Protein AF-A0A9P9PVC2-F1 (afdb_monomer)

Secondary structure (DSSP, 8-state):
------------HHHHHHHHHHHHHHHHHHHHSPP-SS-TTS-HHHHHHHHHGGGTPPPSS--------------PPP-----HHHHHHHHHHHHHHHTTHHHHHSPPPHHHHS-TT-TTHHHHHHHHHHHHHHHHHHHHHHHHHHHHHTT-

Sequence (152 aa):
MAAAVSSYSTSLKPFKAHCDKIAKHYTRLLTLWPKDAFRPNLPFTRAIEQRGQPYGLKPLEPTQDVPKAQPHAATPAPASPPNPQAEQAQVNALYSLLESRYTKKFPLSDGLLRPTAAPEHYDLLMAEIARAPQRTWWQATLESWKTKIRWS

Structure (mmCIF, N/CA/C/O backbone):
data_AF-A0A9P9PVC2-F1
#
_entry.id   AF-A0A9P9PVC2-F1
#
loop_
_atom_site.group_PDB
_atom_site.id
_atom_site.type_symbol
_atom_site.label_atom_id
_atom_site.label_alt_id
_atom_site.label_comp_id
_atom_site.label_asym_id
_atom_site.label_entity_id
_atom_site.label_seq_id
_atom_site.pdbx_PDB_ins_code
_atom_site.Cartn_x
_atom_site.Cartn_y
_atom_site.Cartn_z
_atom_site.occupancy
_atom_site.B_iso_or_equiv
_atom_site.auth_seq_id
_atom_site.auth_comp_id
_atom_site.auth_asym_id
_atom_site.auth_atom_id
_atom_site.pdbx_PDB_model_num
ATOM 1 N N . MET A 1 1 ? -15.814 22.429 60.821 1.00 41.00 1 MET A N 1
ATOM 2 C CA . MET A 1 1 ? -16.024 22.961 59.459 1.00 41.00 1 MET A CA 1
ATOM 3 C C . MET A 1 1 ? -15.243 22.089 58.489 1.00 41.00 1 MET A C 1
ATOM 5 O O . MET A 1 1 ? -14.033 22.225 58.420 1.00 41.00 1 MET A O 1
ATOM 9 N N . ALA A 1 2 ? -15.898 21.144 57.817 1.00 45.84 2 ALA A N 1
ATOM 10 C CA . ALA A 1 2 ? -15.278 20.325 56.777 1.00 45.84 2 ALA A CA 1
ATOM 11 C C . ALA A 1 2 ? -16.245 20.303 55.594 1.00 45.84 2 ALA A C 1
ATOM 13 O O . ALA A 1 2 ? -17.243 19.586 55.616 1.00 45.84 2 ALA A O 1
ATOM 14 N N . ALA A 1 3 ? -16.002 21.180 54.622 1.00 45.41 3 ALA A N 1
ATOM 15 C CA . ALA A 1 3 ? -16.767 21.230 53.389 1.00 45.41 3 ALA A CA 1
ATOM 16 C C . ALA A 1 3 ? -16.005 20.474 52.297 1.00 45.41 3 ALA A C 1
ATOM 18 O O . ALA A 1 3 ? -14.831 20.726 52.034 1.00 45.41 3 ALA A O 1
ATOM 19 N N . ALA A 1 4 ? -16.727 19.518 51.725 1.00 60.78 4 ALA A N 1
ATOM 20 C CA . ALA A 1 4 ? -16.432 18.712 50.557 1.00 60.78 4 ALA A CA 1
ATOM 21 C C . ALA A 1 4 ? -15.863 19.494 49.366 1.00 60.78 4 ALA A C 1
ATOM 23 O O . ALA A 1 4 ? -16.350 20.581 49.089 1.00 60.78 4 ALA A O 1
ATOM 24 N N . VAL A 1 5 ? -15.003 18.839 48.571 1.00 54.72 5 VAL A N 1
ATOM 25 C CA . VAL A 1 5 ? -15.140 18.807 47.100 1.00 54.72 5 VAL A CA 1
ATOM 26 C C . VAL A 1 5 ? -14.625 17.454 46.581 1.00 54.72 5 VAL A C 1
ATOM 28 O O . VAL A 1 5 ? -13.457 17.285 46.247 1.00 54.72 5 VAL A O 1
ATOM 31 N N . SER A 1 6 ? -15.515 16.461 46.536 1.00 56.25 6 SER A N 1
ATOM 32 C CA . SER A 1 6 ? -15.347 15.237 45.745 1.00 56.25 6 SER A CA 1
ATOM 33 C C . SER A 1 6 ? -16.068 15.457 44.422 1.00 56.25 6 SER A C 1
ATOM 35 O O . SER A 1 6 ? -17.296 15.468 44.412 1.00 56.25 6 SER A O 1
ATOM 37 N N . SER A 1 7 ? -15.347 15.717 43.328 1.00 57.00 7 SER A N 1
ATOM 38 C CA . SER A 1 7 ? -15.932 15.796 41.978 1.00 57.00 7 SER A CA 1
ATOM 39 C C . SER A 1 7 ? -14.856 15.811 40.891 1.00 57.00 7 SER A C 1
ATOM 41 O O . SER A 1 7 ? -14.534 16.876 40.394 1.00 57.00 7 SER A O 1
ATOM 43 N N . TYR A 1 8 ? -14.346 14.641 40.487 1.00 43.81 8 TYR A N 1
ATOM 44 C CA . TYR A 1 8 ? -13.822 14.397 39.128 1.00 43.81 8 TYR A CA 1
ATOM 45 C C . TYR A 1 8 ? -13.952 12.901 38.793 1.00 43.81 8 TYR A C 1
ATOM 47 O O . TYR A 1 8 ? -12.978 12.157 38.788 1.00 43.81 8 TYR A O 1
ATOM 55 N N . SER A 1 9 ? -15.174 12.425 38.548 1.00 51.81 9 SER A N 1
ATOM 56 C CA . SER A 1 9 ? -15.403 11.091 37.970 1.00 51.81 9 SER A CA 1
ATOM 57 C C . SER A 1 9 ? -16.513 11.176 36.931 1.00 51.81 9 SER A C 1
ATOM 59 O O . SER 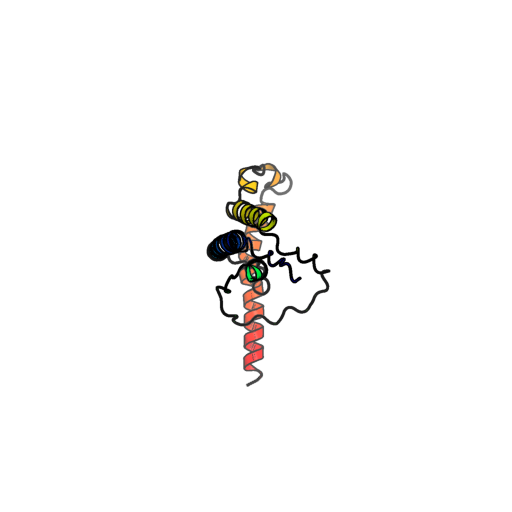A 1 9 ? -17.627 10.693 37.118 1.00 51.81 9 SER A O 1
ATOM 61 N N . THR A 1 10 ? -16.213 11.852 35.823 1.00 53.91 10 THR A N 1
ATOM 62 C CA . THR A 1 10 ? -17.124 11.935 34.683 1.00 53.91 10 THR A CA 1
ATOM 63 C C . THR A 1 10 ? -16.345 11.681 33.395 1.00 53.91 10 THR A C 1
ATOM 65 O O . THR A 1 10 ? -15.439 12.428 33.048 1.00 53.91 10 THR A O 1
ATOM 68 N N . SER A 1 11 ? -16.777 10.647 32.662 1.00 54.38 11 SER A N 1
ATOM 69 C CA . SER A 1 11 ? -16.558 10.434 31.219 1.00 54.38 11 SER A CA 1
ATOM 70 C C . SER A 1 11 ? -15.324 9.643 30.735 1.00 54.38 11 SER A C 1
ATOM 72 O O . SER A 1 11 ? -14.552 10.106 29.904 1.00 54.38 11 SER A O 1
ATOM 74 N N . LEU A 1 12 ? -15.205 8.369 31.137 1.00 58.34 12 LEU A N 1
ATOM 75 C CA . LEU A 1 12 ? -14.336 7.374 30.460 1.00 58.34 12 LEU A CA 1
ATOM 76 C C . LEU A 1 12 ? -15.087 6.460 29.461 1.00 58.34 12 LEU A C 1
ATOM 78 O O . LEU A 1 12 ? -14.471 5.748 28.668 1.00 58.34 12 LEU A O 1
ATOM 82 N N . LYS A 1 13 ? -16.428 6.481 29.461 1.00 59.75 13 LYS A N 1
ATOM 83 C CA . LYS A 1 13 ? -17.272 5.618 28.610 1.00 59.75 13 LYS A CA 1
ATOM 84 C C . LYS A 1 13 ? -17.166 5.890 27.096 1.00 59.75 13 LYS A C 1
ATOM 86 O O . LYS A 1 13 ? -17.058 4.909 26.357 1.00 59.75 13 LYS A O 1
ATOM 91 N N . PRO A 1 14 ? -17.182 7.147 26.594 1.00 64.62 14 PRO A N 1
ATOM 92 C CA . PRO A 1 14 ? -17.151 7.373 25.148 1.00 64.62 14 PRO A CA 1
ATOM 93 C C . PRO A 1 14 ? -15.810 6.954 24.533 1.00 64.62 14 PRO A C 1
ATOM 95 O O . PRO A 1 14 ? -15.792 6.354 23.462 1.00 64.62 14 PRO A O 1
ATOM 98 N N . PHE A 1 15 ? -14.695 7.174 25.235 1.00 68.19 15 PHE A N 1
ATOM 99 C CA . PHE A 1 15 ? -13.358 6.813 24.757 1.00 68.19 15 PHE A CA 1
ATOM 100 C C . PHE A 1 15 ? -13.214 5.305 24.511 1.00 68.19 15 PHE A C 1
ATOM 102 O O . PHE A 1 15 ? -12.820 4.892 23.422 1.00 68.19 15 PHE A O 1
ATOM 109 N N . LYS A 1 16 ? -13.627 4.472 25.477 1.00 74.69 16 LYS A N 1
ATOM 110 C CA . LYS A 1 16 ? -13.561 3.010 25.341 1.00 74.69 16 LYS A CA 1
ATOM 111 C C . LYS A 1 16 ? -14.364 2.502 24.137 1.00 74.69 16 LYS A C 1
ATOM 113 O O . LYS A 1 16 ? -13.886 1.644 23.401 1.00 74.69 16 LYS A O 1
ATOM 118 N N . ALA A 1 17 ? -15.551 3.063 23.899 1.00 79.38 17 ALA A N 1
ATOM 119 C CA . ALA A 1 17 ? -16.377 2.691 22.752 1.00 79.38 17 ALA A CA 1
ATOM 120 C C . ALA A 1 17 ? -15.715 3.035 21.403 1.00 79.38 17 ALA A C 1
ATOM 122 O O . ALA A 1 17 ? -15.895 2.301 20.430 1.00 79.38 17 ALA A O 1
ATOM 123 N N . HIS A 1 18 ? -14.943 4.125 21.330 1.00 81.69 18 HIS A N 1
ATOM 124 C CA . HIS A 1 18 ? -14.150 4.456 20.144 1.00 81.69 18 HIS A CA 1
ATOM 125 C C . HIS A 1 18 ? -12.985 3.481 19.945 1.00 81.69 18 HIS A C 1
ATOM 127 O O . HIS A 1 18 ? -12.811 2.992 18.830 1.00 81.69 18 HIS A O 1
ATOM 133 N N . CYS A 1 19 ? -12.254 3.124 21.005 1.00 84.50 19 CYS A N 1
ATOM 134 C CA . CYS A 1 19 ? -11.182 2.126 20.929 1.00 84.50 19 CYS A CA 1
ATOM 135 C C . CYS A 1 19 ? -11.700 0.762 20.444 1.00 84.50 19 CYS A C 1
ATOM 137 O O . CYS A 1 19 ? -11.129 0.190 19.519 1.00 84.50 19 CYS A O 1
ATOM 139 N N . ASP A 1 20 ? -12.837 0.296 20.977 1.00 86.44 20 ASP A N 1
ATOM 140 C CA . ASP A 1 20 ? -13.455 -0.977 20.577 1.00 86.44 20 ASP A CA 1
ATOM 141 C C . ASP A 1 20 ? -13.868 -0.975 19.084 1.00 86.44 20 ASP A C 1
ATOM 143 O O . ASP A 1 20 ? -13.764 -1.994 18.398 1.00 86.44 20 ASP A O 1
ATOM 147 N N . LYS A 1 21 ? -14.325 0.168 18.545 1.00 89.75 21 LYS A N 1
ATOM 148 C CA . LYS A 1 21 ? -14.628 0.326 17.107 1.00 89.75 21 LYS A CA 1
ATOM 149 C C . LYS A 1 21 ? -13.357 0.326 16.254 1.00 89.75 21 LYS A C 1
ATOM 151 O O . LYS A 1 21 ? -13.309 -0.372 15.243 1.00 89.75 21 LYS A O 1
ATOM 156 N N . ILE A 1 22 ? -12.336 1.075 16.670 1.00 89.94 22 ILE A N 1
ATOM 157 C CA . ILE A 1 22 ? -11.039 1.166 15.984 1.00 89.94 22 ILE A CA 1
ATOM 158 C C . ILE A 1 22 ? -10.381 -0.218 15.904 1.00 89.94 22 ILE A C 1
ATOM 160 O O . ILE A 1 22 ? -9.951 -0.631 14.828 1.00 89.94 22 ILE A O 1
ATOM 164 N N . ALA A 1 23 ? -10.397 -0.980 17.000 1.00 89.69 23 ALA A N 1
ATOM 165 C CA . ALA A 1 23 ? -9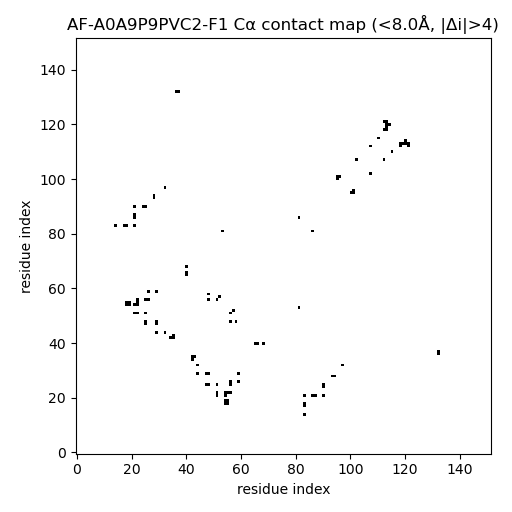.918 -2.356 17.035 1.00 89.69 23 ALA A CA 1
ATOM 166 C C . ALA A 1 23 ? -10.621 -3.226 15.977 1.00 89.69 23 ALA A C 1
ATOM 168 O O . ALA A 1 23 ? -9.970 -3.829 15.130 1.00 89.69 23 ALA A O 1
ATOM 169 N N . LYS A 1 24 ? -11.958 -3.220 15.918 1.00 91.56 24 LYS A N 1
ATOM 170 C CA . LYS A 1 24 ? -12.698 -3.992 14.898 1.00 91.56 24 LYS A CA 1
ATOM 171 C C . LYS A 1 24 ? -12.308 -3.613 13.468 1.00 91.56 24 LYS A C 1
ATOM 173 O O . LYS A 1 24 ? -12.174 -4.491 12.614 1.00 91.56 24 LYS A O 1
ATOM 178 N N . HIS A 1 25 ? -12.115 -2.322 13.199 1.00 92.94 25 HIS A N 1
ATOM 179 C CA . HIS A 1 25 ? -11.687 -1.862 11.880 1.00 92.94 25 HIS A CA 1
ATOM 180 C C . HIS A 1 25 ? -10.301 -2.370 11.510 1.00 92.94 25 HIS A C 1
ATOM 182 O O . HIS A 1 25 ? -10.121 -2.811 10.377 1.00 92.94 25 HIS A O 1
ATOM 188 N N . TYR A 1 26 ? -9.350 -2.337 12.439 1.00 91.56 26 TYR A N 1
ATOM 189 C CA . TYR A 1 26 ? -8.014 -2.857 12.195 1.00 91.56 26 TYR A CA 1
ATOM 190 C C . TYR A 1 26 ? -7.993 -4.378 12.035 1.00 91.56 26 TYR A C 1
ATOM 192 O O . TYR A 1 26 ? -7.306 -4.870 11.148 1.00 91.56 26 TYR A O 1
ATOM 200 N N . THR A 1 27 ? -8.792 -5.126 12.802 1.00 91.12 27 THR A N 1
ATOM 201 C CA . THR A 1 27 ? -8.954 -6.572 12.586 1.00 91.12 27 THR A CA 1
ATOM 202 C C . THR A 1 27 ? -9.427 -6.859 11.164 1.00 91.12 27 THR A C 1
ATOM 204 O O . THR A 1 27 ? -8.841 -7.689 10.479 1.00 91.12 27 THR A O 1
ATOM 207 N N . ARG A 1 28 ? -10.440 -6.129 10.682 1.00 91.88 28 ARG A N 1
ATOM 208 C CA . ARG A 1 28 ? -10.924 -6.266 9.302 1.00 91.88 28 ARG A CA 1
ATOM 209 C C . ARG A 1 28 ? -9.882 -5.839 8.265 1.00 91.88 28 ARG A C 1
ATOM 211 O O . ARG A 1 28 ? -9.795 -6.448 7.206 1.00 91.88 28 ARG A O 1
ATOM 218 N N . LEU A 1 29 ? -9.105 -4.793 8.541 1.00 90.62 29 LEU A N 1
ATOM 219 C CA . LEU A 1 29 ? -8.021 -4.380 7.650 1.00 90.62 29 LEU A CA 1
ATOM 220 C C . LEU A 1 29 ? -6.970 -5.481 7.530 1.00 90.62 29 LEU A C 1
ATOM 222 O O . LEU A 1 29 ? -6.587 -5.803 6.416 1.00 90.62 29 LEU A O 1
ATOM 226 N N . LEU A 1 30 ? -6.562 -6.095 8.642 1.00 89.12 30 LEU A N 1
ATOM 227 C CA . LEU A 1 30 ? -5.575 -7.175 8.641 1.00 89.12 30 LEU A CA 1
ATOM 228 C C . LEU A 1 30 ? -6.052 -8.414 7.876 1.00 89.12 30 LEU A C 1
ATOM 230 O O . LEU A 1 30 ? -5.238 -9.050 7.216 1.00 89.12 30 LEU A O 1
ATOM 234 N N . THR A 1 31 ? -7.347 -8.745 7.922 1.00 88.12 31 THR A N 1
ATOM 235 C CA . THR A 1 31 ? -7.877 -9.891 7.165 1.00 88.12 31 THR A CA 1
ATOM 236 C C . THR A 1 31 ? -7.978 -9.625 5.667 1.00 88.12 31 THR A C 1
ATOM 238 O O . THR A 1 31 ? -7.835 -10.552 4.875 1.00 88.12 31 THR A O 1
ATOM 241 N N . LEU A 1 32 ? -8.241 -8.378 5.270 1.00 89.75 32 LEU A N 1
ATOM 242 C CA . LEU A 1 32 ? -8.378 -8.001 3.863 1.00 89.75 32 LEU A CA 1
ATOM 243 C C . LEU A 1 32 ? -7.049 -7.599 3.213 1.00 89.75 32 LEU A C 1
ATOM 245 O O . LEU A 1 32 ? -6.976 -7.535 1.986 1.00 89.75 32 LEU A O 1
ATOM 249 N N . TRP A 1 33 ? -6.018 -7.288 4.002 1.00 87.19 33 TRP A N 1
ATOM 250 C CA . TRP A 1 33 ? -4.759 -6.790 3.463 1.00 87.19 33 TRP A CA 1
ATOM 251 C C . TRP A 1 33 ? -4.029 -7.877 2.661 1.00 87.19 33 TRP A C 1
ATOM 253 O O . TRP A 1 33 ? -3.876 -9.001 3.147 1.00 87.19 33 TRP A O 1
ATOM 263 N N . PRO A 1 34 ? -3.529 -7.569 1.452 1.00 85.12 34 PRO A N 1
ATOM 264 C CA . PRO A 1 34 ? -2.774 -8.534 0.665 1.00 85.12 34 PRO A CA 1
ATOM 265 C C . PRO A 1 34 ? -1.448 -8.899 1.345 1.00 85.12 34 PRO A C 1
ATOM 267 O O . PRO A 1 34 ? -0.816 -8.081 2.017 1.00 85.12 34 PRO A O 1
ATOM 270 N N . LYS A 1 35 ? -0.993 -10.135 1.127 1.00 79.69 35 LYS A N 1
ATOM 271 C CA . LYS A 1 35 ? 0.319 -10.602 1.592 1.00 79.69 35 LYS A CA 1
ATOM 272 C C . LYS A 1 35 ? 1.421 -9.984 0.719 1.00 79.69 35 LYS A C 1
ATOM 274 O O . LYS A 1 35 ? 1.414 -10.171 -0.495 1.00 79.69 35 LYS A O 1
ATOM 279 N N . ASP A 1 36 ? 2.357 -9.255 1.330 1.00 78.88 36 ASP A N 1
ATOM 280 C CA . ASP A 1 36 ? 3.506 -8.652 0.632 1.00 78.88 36 ASP A CA 1
ATOM 281 C C . ASP A 1 36 ? 4.617 -9.700 0.436 1.00 78.88 36 ASP A C 1
ATOM 283 O O . ASP A 1 36 ? 5.332 -10.046 1.377 1.00 78.88 36 ASP A O 1
ATOM 287 N N . ALA A 1 37 ? 4.759 -10.209 -0.790 1.00 74.56 37 ALA A N 1
ATOM 288 C CA . ALA A 1 37 ? 5.773 -11.207 -1.134 1.00 74.56 37 ALA A CA 1
ATOM 289 C C . ALA A 1 37 ? 7.204 -10.639 -1.189 1.00 74.56 37 ALA A C 1
ATOM 291 O O . ALA A 1 37 ? 8.162 -11.393 -1.033 1.00 74.56 37 ALA A O 1
ATOM 292 N N . PHE A 1 38 ? 7.375 -9.326 -1.390 1.00 74.44 38 PHE A N 1
ATOM 293 C CA . PHE A 1 38 ? 8.703 -8.707 -1.498 1.00 74.44 38 PHE A CA 1
ATOM 294 C C . PHE A 1 38 ? 9.365 -8.492 -0.139 1.00 74.44 38 PHE A C 1
ATOM 296 O O . PHE A 1 38 ? 10.584 -8.343 -0.054 1.00 74.44 38 PHE A O 1
ATOM 303 N N . ARG A 1 39 ? 8.570 -8.459 0.934 1.00 70.88 39 ARG A N 1
ATOM 304 C CA . ARG A 1 39 ? 9.041 -8.184 2.295 1.00 70.88 39 ARG A CA 1
ATOM 305 C C . ARG A 1 39 ? 8.465 -9.187 3.293 1.00 70.88 39 ARG A C 1
ATOM 307 O O . ARG A 1 39 ? 7.695 -8.796 4.170 1.00 70.88 39 ARG A O 1
ATOM 314 N N . PRO A 1 40 ? 8.887 -10.464 3.234 1.00 71.38 40 PRO A N 1
ATOM 315 C CA . PRO A 1 40 ? 8.390 -11.487 4.154 1.00 71.38 40 PRO A CA 1
ATOM 316 C C . PRO A 1 40 ? 8.720 -11.173 5.623 1.00 71.38 40 PRO A C 1
ATOM 318 O O . PRO A 1 40 ? 7.925 -11.459 6.512 1.00 71.38 40 PRO A O 1
ATOM 321 N N . ASN A 1 41 ? 9.858 -10.518 5.880 1.00 70.25 41 ASN A N 1
ATOM 322 C CA . ASN A 1 41 ? 10.318 -10.174 7.231 1.00 70.25 41 ASN A CA 1
ATOM 323 C C . ASN A 1 41 ? 9.746 -8.848 7.765 1.00 70.25 41 ASN A C 1
ATOM 325 O O . ASN A 1 41 ? 9.814 -8.583 8.963 1.00 70.25 41 ASN A O 1
ATOM 329 N N . LEU A 1 42 ? 9.210 -7.993 6.889 1.00 70.69 42 LEU A N 1
ATOM 330 C CA . LEU A 1 42 ? 8.708 -6.665 7.252 1.00 70.69 42 LEU A CA 1
ATOM 331 C C . LEU A 1 42 ? 7.376 -6.357 6.544 1.00 70.69 42 LEU A C 1
ATOM 333 O O . LEU A 1 42 ? 7.280 -5.357 5.824 1.00 70.69 42 LEU A O 1
ATOM 337 N N . PRO A 1 43 ? 6.345 -7.208 6.697 1.00 81.44 43 PRO A N 1
ATOM 338 C CA . PRO A 1 43 ? 5.085 -6.971 6.023 1.00 81.44 43 PRO A CA 1
ATOM 339 C C . PRO A 1 43 ? 4.362 -5.797 6.687 1.00 81.44 43 PRO A C 1
ATOM 341 O O . PRO A 1 43 ? 4.389 -5.626 7.908 1.00 81.44 43 PRO A O 1
ATOM 344 N N . PHE A 1 44 ? 3.671 -4.992 5.879 1.00 84.62 44 PHE A N 1
ATOM 345 C CA . PHE A 1 44 ? 2.939 -3.817 6.365 1.00 84.62 44 PHE A CA 1
ATOM 346 C C . PHE A 1 44 ? 1.883 -4.167 7.429 1.00 84.62 44 PHE A C 1
ATOM 348 O O . PHE A 1 44 ? 1.608 -3.364 8.318 1.00 84.62 44 PHE A O 1
ATOM 355 N N . THR A 1 45 ? 1.361 -5.397 7.408 1.00 86.62 45 THR A N 1
ATOM 356 C CA . THR A 1 45 ? 0.465 -5.930 8.444 1.00 86.62 45 THR A CA 1
ATOM 357 C C . THR A 1 45 ? 1.054 -5.809 9.849 1.00 86.62 45 THR A C 1
ATOM 359 O O . THR A 1 45 ? 0.325 -5.451 10.767 1.00 86.62 45 THR A O 1
ATOM 362 N N . ARG A 1 46 ? 2.375 -5.972 10.026 1.00 85.81 46 ARG A N 1
ATOM 363 C CA . ARG A 1 46 ? 3.043 -5.785 11.328 1.00 85.81 46 ARG A CA 1
ATOM 364 C C . ARG A 1 46 ? 2.948 -4.351 11.830 1.00 85.81 46 ARG A C 1
ATOM 366 O O . ARG A 1 46 ? 2.729 -4.137 13.017 1.00 85.81 46 ARG A O 1
ATOM 373 N N . ALA A 1 47 ? 3.078 -3.368 10.941 1.00 86.19 47 ALA A N 1
ATOM 374 C CA . ALA A 1 47 ? 2.932 -1.962 11.311 1.00 86.19 47 ALA A CA 1
ATOM 375 C C . ALA A 1 47 ? 1.484 -1.642 11.723 1.00 86.19 47 ALA A C 1
ATOM 377 O O . ALA A 1 47 ? 1.263 -0.921 12.697 1.00 86.19 47 ALA A O 1
ATOM 378 N N . ILE A 1 48 ? 0.500 -2.220 11.023 1.00 88.31 48 ILE A N 1
ATOM 379 C CA . ILE A 1 48 ? -0.924 -2.097 11.372 1.00 88.31 48 ILE A CA 1
ATOM 380 C C . ILE A 1 48 ? -1.201 -2.739 12.741 1.00 88.31 48 ILE A C 1
ATOM 382 O O . ILE A 1 48 ? -1.846 -2.124 13.590 1.00 88.31 48 ILE A O 1
ATOM 386 N N . GLU A 1 49 ? -0.683 -3.947 12.982 1.00 87.94 49 GL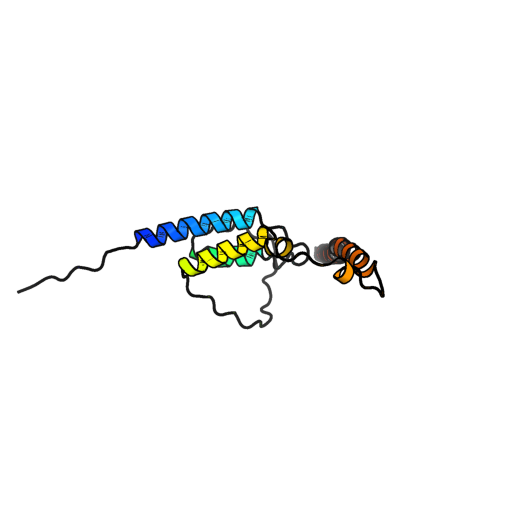U A N 1
ATOM 387 C CA . GLU A 1 49 ? -0.807 -4.644 14.267 1.00 87.94 49 GLU A CA 1
ATOM 388 C C . GLU A 1 49 ? -0.223 -3.820 15.413 1.00 87.94 49 GLU A C 1
ATOM 390 O O . GLU A 1 49 ? -0.902 -3.610 16.418 1.00 87.94 49 GLU A O 1
ATOM 395 N N . GLN A 1 50 ? 1.010 -3.328 15.249 1.00 86.88 50 GLN A N 1
ATOM 396 C CA . GLN A 1 50 ? 1.698 -2.500 16.240 1.00 86.88 50 GLN A CA 1
ATOM 397 C C . GLN A 1 50 ? 0.913 -1.228 16.558 1.00 86.88 50 GLN A C 1
ATOM 399 O O . GLN A 1 50 ? 0.742 -0.890 17.728 1.00 86.88 50 GLN A O 1
ATOM 404 N N . ARG A 1 51 ? 0.385 -0.547 15.534 1.00 86.00 51 ARG A N 1
ATOM 405 C CA . ARG A 1 51 ? -0.411 0.675 15.716 1.00 86.00 51 ARG A CA 1
ATOM 406 C C . ARG A 1 51 ? -1.743 0.411 16.417 1.00 86.00 51 ARG A C 1
ATOM 408 O O . ARG A 1 51 ? -2.230 1.269 17.145 1.00 86.00 51 ARG A O 1
ATOM 415 N N . GLY A 1 52 ? -2.331 -0.765 16.232 1.00 87.19 52 GLY A N 1
ATOM 416 C CA . GLY A 1 52 ? -3.608 -1.104 16.845 1.00 87.19 52 GLY A CA 1
ATOM 417 C C . GLY A 1 52 ? -3.534 -1.726 18.247 1.00 87.19 52 GLY A C 1
ATOM 418 O O . GLY A 1 52 ? -4.558 -1.777 18.931 1.00 87.19 52 GLY A O 1
ATOM 419 N N . GLN A 1 53 ? -2.348 -2.146 18.711 1.00 86.81 53 GLN A N 1
ATOM 420 C CA . GLN A 1 53 ? -2.107 -2.593 20.096 1.00 86.81 53 GLN A CA 1
ATOM 421 C C . GLN A 1 53 ? -2.677 -1.646 21.172 1.00 86.81 53 GLN A C 1
ATOM 423 O O . GLN A 1 53 ? -3.420 -2.127 22.031 1.00 86.81 53 GLN A O 1
ATOM 428 N N . PRO A 1 54 ? -2.424 -0.317 21.145 1.00 86.12 54 PRO A N 1
ATOM 429 C CA . PRO A 1 54 ? -2.965 0.605 22.153 1.00 86.12 54 PRO A CA 1
ATOM 430 C C . PRO A 1 54 ? -4.501 0.658 22.198 1.00 86.12 54 PRO A C 1
ATOM 432 O O . PRO A 1 54 ? -5.066 1.106 23.193 1.00 86.12 54 PRO A O 1
ATOM 435 N N . TYR A 1 55 ? -5.186 0.181 21.154 1.00 84.56 55 TYR A N 1
ATOM 436 C CA . TYR A 1 55 ? -6.648 0.141 21.067 1.00 84.56 55 TYR A CA 1
ATOM 437 C C . TYR A 1 55 ? -7.241 -1.226 21.441 1.00 84.56 55 TYR A C 1
ATOM 439 O O . TYR A 1 55 ? -8.453 -1.404 21.348 1.00 84.56 55 TYR A O 1
ATOM 447 N N . GLY A 1 56 ? -6.417 -2.180 21.893 1.00 83.25 56 GLY A N 1
ATOM 448 C CA . GLY A 1 56 ? -6.861 -3.500 22.352 1.00 83.25 56 GLY A CA 1
ATOM 449 C C . GLY A 1 56 ? -6.884 -4.581 21.271 1.00 83.25 56 GLY A C 1
ATOM 450 O O . GLY A 1 56 ? -7.521 -5.620 21.462 1.00 83.25 56 GLY A O 1
ATOM 451 N N . LEU A 1 57 ? -6.203 -4.371 20.139 1.00 82.88 57 LEU A N 1
ATOM 452 C CA . LEU A 1 57 ? -6.021 -5.431 19.150 1.00 82.88 57 LEU A CA 1
ATOM 453 C C . LEU A 1 57 ? -5.154 -6.562 19.688 1.00 82.88 57 LEU A C 1
ATOM 455 O O . LEU A 1 57 ? -4.018 -6.352 20.110 1.00 82.88 57 LEU A O 1
ATOM 459 N N . LYS A 1 58 ? -5.651 -7.787 19.547 1.00 80.38 58 LYS A N 1
ATOM 460 C CA . LYS A 1 58 ? -4.830 -8.988 19.682 1.00 80.38 58 LYS A CA 1
ATOM 461 C C . LYS A 1 58 ? -4.214 -9.307 18.315 1.00 80.38 58 LYS A C 1
ATOM 463 O O . LYS A 1 58 ? -4.959 -9.294 17.332 1.00 80.38 58 LYS A O 1
ATOM 468 N N . PRO A 1 59 ? -2.896 -9.557 18.228 1.00 72.00 59 PRO A N 1
ATOM 469 C CA . PRO A 1 59 ? -2.266 -10.012 16.990 1.00 72.00 59 PRO A CA 1
ATOM 470 C C . PRO A 1 59 ? -2.992 -11.246 16.443 1.00 72.00 59 PRO A C 1
ATOM 472 O O . PRO A 1 59 ? -3.331 -12.143 17.217 1.00 72.00 59 PRO A O 1
ATOM 475 N N . LEU A 1 60 ? -3.264 -11.273 15.136 1.00 62.84 60 LEU A N 1
ATOM 476 C CA . LEU A 1 60 ? -3.988 -12.381 14.501 1.00 62.84 60 LEU A CA 1
ATOM 477 C C . LEU A 1 60 ? -3.086 -13.597 14.247 1.00 62.84 60 LEU A C 1
ATOM 479 O O . LEU A 1 60 ? -3.592 -14.709 14.152 1.00 62.84 60 LEU A O 1
ATOM 483 N N . GLU A 1 61 ? -1.768 -13.401 14.196 1.00 59.78 61 GLU A N 1
ATOM 484 C CA . GLU A 1 61 ? -0.788 -14.452 13.922 1.00 59.78 61 GLU A CA 1
ATOM 485 C C . GLU A 1 61 ? 0.194 -14.590 15.104 1.00 59.78 61 GLU A C 1
ATOM 487 O O . GLU A 1 61 ? 0.900 -13.627 15.435 1.00 59.78 61 GLU A O 1
ATOM 492 N N . PRO A 1 62 ? 0.284 -15.763 15.763 1.00 52.69 62 PRO A N 1
ATOM 493 C CA . PRO A 1 62 ? 1.387 -16.049 16.667 1.00 52.69 62 PRO A CA 1
ATOM 494 C C . PRO A 1 62 ? 2.672 -16.165 15.840 1.00 52.69 62 PRO A C 1
ATOM 496 O O . PRO A 1 62 ? 2.767 -16.966 14.917 1.00 52.69 62 PRO A O 1
ATOM 499 N N . THR A 1 63 ? 3.650 -15.321 16.165 1.00 51.62 63 THR A N 1
ATOM 500 C CA . THR A 1 63 ? 4.997 -15.272 15.586 1.00 51.62 63 THR A CA 1
ATOM 501 C C . THR A 1 63 ? 5.553 -16.659 15.256 1.00 51.62 63 THR A C 1
ATOM 503 O O . THR A 1 63 ? 5.957 -17.387 16.158 1.00 51.62 63 THR A O 1
ATOM 506 N N . GLN A 1 64 ? 5.645 -16.987 13.969 1.00 42.75 64 GLN A N 1
ATOM 507 C CA . GLN A 1 64 ? 6.602 -17.975 13.485 1.00 42.75 64 GLN A CA 1
ATOM 508 C C . GLN A 1 64 ? 7.734 -17.220 12.780 1.00 42.75 64 GLN A C 1
ATOM 510 O O . GLN A 1 64 ? 7.544 -16.612 11.730 1.00 42.75 64 GLN A O 1
ATOM 515 N N . ASP A 1 65 ? 8.872 -17.180 13.475 1.00 44.75 65 ASP A N 1
ATOM 516 C CA . ASP A 1 65 ? 10.235 -17.036 12.960 1.00 44.75 65 ASP A CA 1
ATOM 517 C C . ASP A 1 65 ? 10.503 -15.922 11.938 1.00 44.75 65 ASP A C 1
ATOM 519 O O . ASP A 1 65 ? 10.723 -16.158 10.754 1.00 44.75 65 ASP A O 1
ATOM 523 N N . VAL A 1 66 ? 10.617 -14.688 12.434 1.00 49.84 66 VAL A N 1
ATOM 524 C CA . VAL A 1 66 ? 11.385 -13.640 11.750 1.00 49.84 66 VAL A CA 1
ATOM 525 C C . VAL A 1 66 ? 12.535 -13.235 12.674 1.00 49.84 66 VAL A C 1
ATOM 527 O O . VAL A 1 66 ? 12.271 -12.889 13.832 1.00 49.84 66 VAL A O 1
ATOM 530 N N . PRO A 1 67 ? 13.804 -13.257 12.221 1.00 44.91 67 PRO A N 1
ATOM 531 C CA . PRO A 1 67 ? 14.904 -12.693 12.987 1.00 44.91 67 PRO A CA 1
ATOM 532 C C . PRO A 1 67 ? 14.576 -11.239 13.306 1.00 44.91 67 PRO A C 1
ATOM 534 O O . PRO A 1 67 ? 14.220 -10.465 12.416 1.00 44.91 67 PRO A O 1
ATOM 537 N N . LYS A 1 68 ? 14.673 -10.885 14.588 1.00 45.12 68 LYS A N 1
ATOM 538 C CA . LYS A 1 68 ? 14.532 -9.525 15.110 1.00 45.12 68 LYS A CA 1
ATOM 539 C C . LYS A 1 68 ? 15.242 -8.553 14.167 1.00 45.12 68 LYS A C 1
ATOM 541 O O . LYS A 1 68 ? 16.467 -8.587 14.078 1.00 45.12 68 LYS A O 1
ATOM 546 N N . ALA A 1 69 ? 14.463 -7.747 13.440 1.00 48.22 69 ALA A N 1
ATOM 547 C CA . ALA A 1 69 ? 14.984 -6.755 12.512 1.00 48.22 69 ALA A CA 1
ATOM 548 C C . ALA A 1 69 ? 16.066 -5.942 13.234 1.00 48.22 69 ALA A C 1
ATOM 550 O O . ALA A 1 69 ? 15.795 -5.326 14.271 1.00 48.22 69 ALA A O 1
ATOM 551 N N . GLN A 1 70 ? 17.301 -6.005 12.732 1.00 41.84 70 GLN A N 1
ATOM 552 C CA . GLN A 1 70 ? 18.365 -5.131 13.204 1.00 41.84 70 GLN A CA 1
ATOM 553 C C . GLN A 1 70 ? 17.893 -3.681 13.036 1.00 41.84 70 GLN A C 1
ATOM 555 O O . GLN A 1 70 ? 17.269 -3.359 12.021 1.00 41.84 70 GLN A O 1
ATOM 560 N N . PRO A 1 71 ? 18.168 -2.800 14.010 1.00 43.69 71 PRO A N 1
ATOM 561 C CA . PRO A 1 71 ? 17.825 -1.395 13.909 1.00 43.69 71 PRO A CA 1
ATOM 562 C C . PRO A 1 71 ? 18.723 -0.754 12.847 1.00 43.69 71 PRO A C 1
ATOM 564 O O . PRO A 1 71 ? 1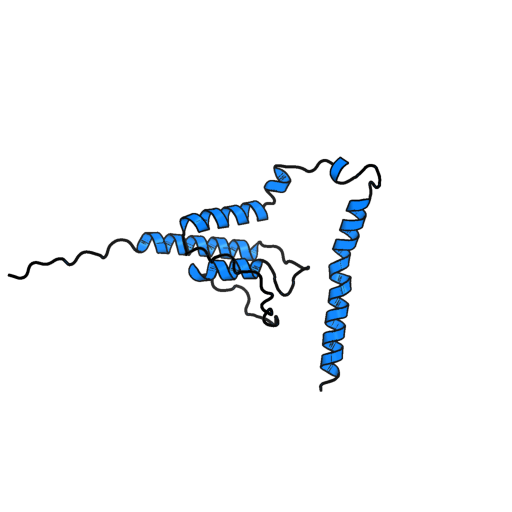9.778 -0.203 13.147 1.00 43.69 71 PRO A O 1
ATOM 567 N N . HIS A 1 72 ? 18.325 -0.834 11.579 1.00 40.16 72 HIS A N 1
ATOM 568 C CA . HIS A 1 72 ? 18.781 0.138 10.599 1.00 40.16 72 HIS A CA 1
ATOM 569 C C . HIS A 1 72 ? 18.221 1.475 11.078 1.00 40.16 72 HIS A C 1
ATOM 571 O O . HIS A 1 72 ? 17.010 1.595 11.265 1.00 40.16 72 HIS A O 1
ATOM 577 N N . ALA A 1 73 ? 19.107 2.424 11.373 1.00 42.00 73 ALA A N 1
ATOM 578 C CA . ALA A 1 73 ? 18.795 3.731 11.935 1.00 42.00 73 ALA A CA 1
ATOM 579 C C . ALA A 1 73 ? 17.937 4.572 10.970 1.00 42.00 73 ALA A C 1
ATOM 581 O O . ALA A 1 73 ? 18.407 5.522 10.356 1.00 42.00 73 ALA A O 1
ATOM 582 N N . ALA A 1 74 ? 16.664 4.218 10.821 1.00 48.09 74 ALA A N 1
ATOM 583 C CA . ALA A 1 74 ? 15.629 5.153 10.443 1.00 48.09 74 ALA A CA 1
ATOM 584 C C . ALA A 1 74 ? 15.217 5.846 11.738 1.00 48.09 74 ALA A C 1
ATOM 586 O O . ALA A 1 74 ? 14.753 5.194 12.675 1.00 48.09 74 ALA A O 1
ATOM 587 N N . THR A 1 75 ? 15.439 7.155 11.809 1.00 42.22 75 THR A N 1
ATOM 588 C CA . THR A 1 75 ? 14.903 8.018 12.861 1.00 42.22 75 THR A CA 1
ATOM 589 C C . THR A 1 75 ? 13.450 7.604 13.122 1.00 42.22 75 THR A C 1
ATOM 591 O O . THR A 1 75 ? 12.657 7.635 12.175 1.00 42.22 75 THR A O 1
ATOM 594 N N . PRO A 1 76 ? 13.084 7.153 14.338 1.00 48.72 76 PRO A N 1
ATOM 595 C CA . PRO A 1 76 ? 11.710 6.775 14.620 1.00 48.72 76 PRO A CA 1
ATOM 596 C C . PRO A 1 76 ? 10.837 7.990 14.321 1.00 48.72 76 PRO A C 1
ATOM 598 O O . PRO A 1 76 ? 11.006 9.040 14.943 1.00 48.72 76 PRO A O 1
ATOM 601 N N . ALA A 1 77 ? 9.929 7.874 13.348 1.00 54.19 77 ALA A N 1
ATOM 602 C CA . ALA A 1 77 ? 8.869 8.858 13.205 1.00 54.19 77 ALA A CA 1
ATOM 603 C C . ALA A 1 77 ? 8.187 8.972 14.580 1.00 54.19 77 ALA A C 1
ATOM 605 O O . ALA A 1 77 ? 7.923 7.928 15.189 1.00 54.19 77 ALA A O 1
ATOM 606 N N . PRO A 1 78 ? 7.957 10.187 15.110 1.00 54.47 78 PRO A N 1
ATOM 607 C CA . PRO A 1 78 ? 7.405 10.349 16.445 1.00 54.47 78 PRO A CA 1
ATOM 608 C C . PRO A 1 78 ? 6.101 9.561 16.520 1.00 54.47 78 PRO A C 1
ATOM 610 O O . PRO A 1 78 ? 5.159 9.828 15.767 1.00 54.47 78 PRO A O 1
ATOM 613 N N . ALA A 1 79 ? 6.074 8.545 17.387 1.00 58.41 79 ALA A N 1
ATOM 614 C CA . ALA A 1 79 ? 4.869 7.785 17.664 1.00 58.41 79 ALA A CA 1
ATOM 615 C C . ALA A 1 79 ? 3.818 8.797 18.121 1.00 58.41 79 ALA A C 1
ATOM 617 O O . ALA A 1 79 ? 3.954 9.411 19.180 1.00 58.41 79 ALA A O 1
ATOM 618 N N . SER A 1 80 ? 2.832 9.058 17.261 1.00 61.66 80 SER A N 1
ATOM 619 C CA . SER A 1 80 ? 1.794 10.033 17.567 1.00 61.66 80 SER A CA 1
ATOM 620 C C . SER A 1 80 ? 1.089 9.585 18.846 1.00 61.66 80 SER A C 1
ATOM 622 O O . SER A 1 80 ? 0.793 8.392 18.972 1.00 61.66 80 SER A O 1
ATOM 624 N N . PRO A 1 81 ? 0.836 10.493 19.804 1.00 66.81 81 PRO A N 1
ATOM 625 C CA . PRO A 1 81 ? 0.098 10.127 20.998 1.00 66.81 81 PRO A CA 1
ATOM 626 C C . PRO A 1 81 ? -1.264 9.551 20.583 1.00 66.81 81 PRO A C 1
ATOM 628 O O . PRO A 1 81 ? -1.841 10.015 19.592 1.00 66.81 81 PRO A O 1
ATOM 631 N N . PRO A 1 82 ? -1.780 8.542 21.302 1.00 68.50 82 PRO A N 1
ATOM 632 C CA . PRO A 1 82 ? -3.011 7.855 20.936 1.00 68.50 82 PRO A CA 1
ATOM 633 C C . PRO A 1 82 ? -4.194 8.832 20.930 1.00 68.50 82 PRO A C 1
ATOM 635 O O . PRO A 1 82 ? -4.781 9.138 21.966 1.00 68.50 82 PRO A O 1
ATOM 638 N N . ASN A 1 83 ? -4.555 9.322 19.742 1.00 81.44 83 ASN A N 1
ATOM 639 C CA . ASN A 1 83 ? -5.682 10.219 19.520 1.00 81.44 83 ASN A CA 1
ATOM 640 C C . ASN A 1 83 ? -6.758 9.483 18.703 1.00 81.44 83 ASN A C 1
ATOM 642 O O . ASN A 1 83 ? -6.577 9.283 17.500 1.00 81.44 83 ASN A O 1
ATOM 646 N N . PRO A 1 84 ? -7.899 9.109 19.310 1.00 78.88 84 PRO A N 1
ATOM 647 C CA . PRO A 1 84 ? -8.914 8.289 18.651 1.00 78.88 84 PRO A CA 1
ATOM 648 C C . PRO A 1 84 ? -9.534 8.962 17.417 1.00 78.88 84 PRO A C 1
ATOM 650 O O . PRO A 1 84 ? -9.931 8.270 16.483 1.00 78.88 84 PRO A O 1
ATOM 653 N N . GLN A 1 85 ? -9.604 10.298 17.372 1.00 81.62 85 GLN A N 1
ATOM 654 C CA . GLN A 1 85 ? -10.125 11.010 16.200 1.00 81.62 85 GLN A CA 1
ATOM 655 C C . GLN A 1 85 ? -9.137 10.978 15.032 1.00 81.62 85 GLN A C 1
ATOM 657 O O . GLN A 1 85 ? -9.528 10.699 13.898 1.00 81.62 85 GLN A O 1
ATOM 662 N N . ALA A 1 86 ? -7.853 11.218 15.310 1.00 86.69 86 ALA A N 1
ATOM 663 C CA . ALA A 1 86 ? -6.805 11.138 14.296 1.00 86.69 86 ALA A CA 1
ATOM 664 C C . ALA A 1 86 ? -6.647 9.704 13.766 1.00 86.69 86 ALA A C 1
ATOM 666 O O . ALA A 1 86 ? -6.412 9.507 12.575 1.00 86.69 86 ALA A O 1
ATOM 667 N N . GLU A 1 87 ? -6.822 8.693 14.618 1.00 88.50 87 GLU A N 1
ATOM 668 C CA . GLU A 1 87 ? -6.794 7.290 14.201 1.00 88.50 87 GLU A CA 1
ATOM 669 C C . GLU A 1 87 ? -7.940 6.919 13.268 1.00 88.50 87 GLU A C 1
ATOM 671 O O . GLU A 1 87 ? -7.721 6.209 12.291 1.00 88.50 87 GLU A O 1
ATOM 676 N N . GLN A 1 88 ? -9.150 7.435 13.493 1.00 89.75 88 GLN A N 1
ATOM 677 C CA . GLN A 1 88 ? -10.260 7.165 12.579 1.00 89.75 88 GLN A CA 1
ATOM 678 C C . GLN A 1 88 ? -9.956 7.661 11.155 1.00 89.75 88 GLN A C 1
ATOM 680 O O . GLN A 1 88 ? -10.263 6.973 10.180 1.00 89.75 88 GLN A O 1
ATOM 685 N N . ALA A 1 89 ? -9.323 8.831 11.021 1.00 91.12 89 ALA A N 1
ATOM 686 C CA . ALA A 1 89 ? -8.902 9.354 9.723 1.00 91.12 89 ALA A CA 1
ATOM 687 C C . ALA A 1 89 ? -7.846 8.453 9.056 1.00 91.12 89 ALA A C 1
ATOM 689 O O . ALA A 1 89 ? -7.917 8.206 7.852 1.00 91.12 89 ALA A O 1
ATOM 690 N N . GLN A 1 90 ? -6.912 7.906 9.836 1.00 91.12 90 GLN A N 1
ATOM 691 C CA . GLN A 1 90 ? -5.894 6.977 9.340 1.00 91.12 90 GLN A CA 1
ATOM 692 C C . GLN A 1 90 ? -6.494 5.639 8.904 1.00 91.12 90 GLN A C 1
ATOM 694 O O . GLN A 1 90 ? -6.192 5.160 7.815 1.00 91.12 90 GLN A O 1
ATOM 699 N N . VAL A 1 91 ? -7.407 5.072 9.694 1.00 92.19 91 VAL A N 1
ATOM 700 C CA . VAL A 1 91 ? -8.168 3.869 9.330 1.00 92.19 91 VAL A CA 1
ATOM 701 C C . VAL A 1 91 ? -8.920 4.087 8.012 1.00 92.19 91 VAL A C 1
ATOM 703 O O . VAL A 1 91 ? -8.858 3.246 7.115 1.00 92.19 91 VAL A O 1
ATOM 706 N N . ASN A 1 92 ? -9.575 5.239 7.846 1.00 93.81 92 ASN A N 1
ATOM 707 C CA . ASN A 1 92 ? -10.266 5.589 6.603 1.00 93.81 92 ASN A CA 1
ATOM 708 C C . ASN A 1 92 ? -9.298 5.728 5.412 1.00 93.81 92 ASN A C 1
ATOM 710 O O . ASN A 1 92 ? -9.630 5.332 4.290 1.00 93.81 92 ASN A O 1
ATOM 714 N N . ALA A 1 93 ? -8.097 6.266 5.639 1.00 93.25 93 ALA A N 1
ATOM 715 C CA . ALA A 1 93 ? -7.052 6.327 4.622 1.00 93.25 93 ALA A CA 1
ATOM 716 C C . ALA A 1 93 ? -6.574 4.921 4.218 1.00 93.25 93 ALA A C 1
ATOM 718 O O . ALA A 1 93 ? -6.433 4.657 3.024 1.00 93.25 93 ALA A O 1
ATOM 719 N N . LEU A 1 94 ? -6.416 4.001 5.178 1.00 93.00 94 LEU A N 1
ATOM 720 C CA . LEU A 1 94 ? -6.079 2.597 4.914 1.00 93.00 94 LEU A CA 1
ATOM 721 C C . LEU A 1 94 ? -7.156 1.905 4.071 1.00 93.00 94 LEU A C 1
ATOM 723 O O . LEU A 1 94 ? -6.818 1.244 3.093 1.00 93.00 94 LEU A O 1
ATOM 727 N N . TYR A 1 95 ? -8.441 2.101 4.382 1.00 94.44 95 TYR A N 1
ATOM 728 C CA . TYR A 1 95 ? -9.531 1.587 3.542 1.00 94.44 95 TYR A CA 1
ATOM 729 C C . TYR A 1 95 ? -9.512 2.190 2.132 1.00 94.44 95 TYR A C 1
ATOM 731 O O . TYR A 1 95 ? -9.695 1.470 1.154 1.00 94.44 95 TYR A O 1
ATOM 739 N N . SER A 1 96 ? -9.229 3.491 2.012 1.00 93.81 96 SER A N 1
ATOM 740 C CA . SER A 1 96 ? -9.111 4.154 0.706 1.00 93.81 96 SER A CA 1
ATOM 741 C C . SER A 1 96 ? -7.964 3.581 -0.136 1.00 93.81 96 SER A C 1
ATOM 743 O O . SER A 1 96 ? -8.093 3.480 -1.358 1.00 93.81 96 SER A O 1
ATOM 745 N N . LEU A 1 97 ? -6.851 3.206 0.507 1.00 91.69 97 LEU A N 1
ATOM 746 C CA . LEU A 1 97 ? -5.726 2.538 -0.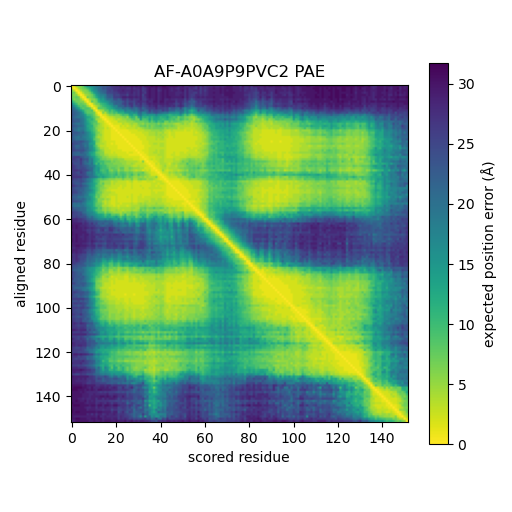145 1.00 91.69 97 LEU A CA 1
ATOM 747 C C . LEU A 1 97 ? -6.102 1.111 -0.563 1.00 91.69 97 LEU A C 1
ATOM 749 O O . LEU A 1 97 ? -5.865 0.733 -1.707 1.00 91.69 97 LEU A O 1
ATOM 753 N N . LEU A 1 98 ? -6.739 0.355 0.337 1.00 92.19 98 LEU A N 1
ATOM 754 C CA . LEU A 1 98 ? -7.169 -1.022 0.097 1.00 92.19 98 LEU A CA 1
ATOM 755 C C . LEU A 1 98 ? -8.136 -1.125 -1.092 1.00 92.19 98 LEU A C 1
ATOM 757 O O . LEU A 1 98 ? -8.013 -2.020 -1.921 1.00 92.19 98 LEU A O 1
ATOM 761 N N . GLU A 1 99 ? -9.059 -0.172 -1.232 1.00 91.75 99 GLU A N 1
ATOM 762 C CA . GLU A 1 99 ? -10.007 -0.124 -2.353 1.00 91.75 99 GLU A CA 1
ATOM 763 C C . GLU A 1 99 ? -9.386 0.405 -3.665 1.00 91.75 99 GLU A C 1
ATOM 765 O O . GLU A 1 99 ? -10.065 0.518 -4.695 1.00 91.75 99 GLU A O 1
ATOM 770 N N . SER A 1 100 ? -8.088 0.738 -3.654 1.00 90.31 100 SER A N 1
ATOM 771 C CA . SER A 1 100 ? -7.378 1.355 -4.781 1.00 90.31 100 SER A CA 1
ATOM 772 C C . SER A 1 100 ? -8.083 2.620 -5.294 1.00 90.31 100 SER A C 1
ATOM 774 O O . SER A 1 100 ? -8.123 2.899 -6.495 1.00 90.31 100 SER A O 1
ATOM 776 N N . ARG A 1 101 ? -8.675 3.405 -4.379 1.00 93.75 101 ARG A N 1
ATOM 777 C CA . ARG A 1 101 ? -9.498 4.584 -4.703 1.00 93.75 101 ARG A CA 1
ATOM 778 C C . ARG A 1 101 ? -8.737 5.609 -5.544 1.00 93.75 101 ARG A C 1
ATOM 780 O O . ARG A 1 101 ? -9.316 6.223 -6.436 1.00 93.75 101 ARG A O 1
ATOM 787 N N . TYR A 1 102 ? -7.451 5.798 -5.261 1.00 90.38 102 TYR A N 1
ATOM 788 C CA . TYR A 1 102 ? -6.617 6.779 -5.957 1.00 90.38 102 TYR A CA 1
ATOM 789 C C . TYR A 1 102 ? -6.269 6.346 -7.378 1.00 90.38 102 TYR A C 1
ATOM 791 O O . TYR A 1 102 ? -6.340 7.174 -8.279 1.00 90.38 102 TYR A O 1
ATOM 799 N N . THR A 1 103 ? -6.019 5.054 -7.597 1.00 90.50 103 THR A N 1
ATOM 800 C CA . THR A 1 103 ? -5.822 4.488 -8.938 1.00 90.50 103 THR A CA 1
ATOM 801 C C . THR A 1 103 ? -7.066 4.672 -9.804 1.00 90.50 103 THR A C 1
ATOM 803 O O . THR A 1 103 ? -6.964 5.047 -10.965 1.00 90.50 103 THR A O 1
ATOM 806 N N . LYS A 1 104 ? -8.260 4.470 -9.227 1.00 91.50 104 LYS A N 1
ATOM 807 C CA . LYS A 1 104 ? -9.539 4.678 -9.930 1.00 91.50 104 LYS A CA 1
ATOM 808 C C . LYS A 1 104 ? -9.814 6.153 -10.223 1.00 91.50 104 LYS A C 1
ATOM 810 O O . LYS A 1 104 ? -10.344 6.483 -11.277 1.00 91.50 104 LYS A O 1
ATOM 815 N N . LYS A 1 105 ? -9.494 7.038 -9.275 1.00 94.38 105 LYS A N 1
ATOM 816 C CA . LYS A 1 105 ? -9.747 8.480 -9.398 1.00 94.38 105 LYS A CA 1
ATOM 817 C C . LYS A 1 105 ? -8.807 9.155 -10.400 1.00 94.38 105 LYS A C 1
ATOM 819 O O . LYS A 1 105 ? -9.219 10.106 -11.056 1.00 94.38 105 LYS A O 1
ATOM 824 N N . PHE A 1 106 ? -7.569 8.686 -10.494 1.00 91.88 106 PHE A N 1
ATOM 825 C CA . PHE A 1 106 ? -6.543 9.240 -11.370 1.00 91.88 106 PHE A CA 1
ATOM 826 C C . PHE A 1 106 ? -6.012 8.131 -12.289 1.00 91.88 106 PHE A C 1
ATOM 828 O O . PHE A 1 106 ? -4.933 7.594 -12.027 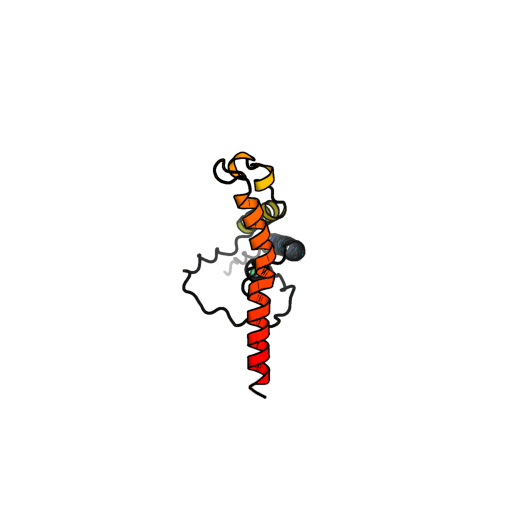1.00 91.88 106 PHE A O 1
ATOM 835 N N . PRO A 1 107 ? -6.778 7.740 -13.327 1.00 90.38 107 PRO A N 1
ATOM 836 C CA . PRO A 1 107 ? -6.341 6.707 -14.255 1.00 90.38 107 PRO A CA 1
ATOM 837 C C . PRO A 1 107 ? -5.081 7.166 -14.993 1.00 90.38 107 PRO A C 1
ATOM 839 O O . PRO A 1 107 ? -4.982 8.312 -15.435 1.00 90.38 107 PRO A O 1
ATOM 842 N N . LEU A 1 108 ? -4.112 6.262 -15.115 1.00 88.44 108 LEU A N 1
ATOM 843 C CA . LEU A 1 108 ? -2.884 6.511 -15.863 1.00 88.44 108 LEU A CA 1
ATOM 844 C C . LEU A 1 108 ? -3.180 6.436 -17.365 1.00 88.44 108 LEU A C 1
ATOM 846 O O . LEU A 1 108 ? -3.945 5.579 -17.808 1.00 88.44 108 LEU A O 1
ATOM 850 N N . SER A 1 109 ? -2.591 7.342 -18.146 1.00 87.75 109 SER A N 1
ATOM 851 C CA . SER A 1 109 ? -2.716 7.314 -19.602 1.00 87.75 109 SER A CA 1
ATOM 852 C C . SER A 1 109 ? -1.879 6.180 -20.195 1.00 87.75 109 SER A C 1
ATOM 854 O O . SER A 1 109 ? -0.778 5.893 -19.722 1.00 87.75 109 SER A O 1
ATOM 856 N N . ASP A 1 110 ? -2.377 5.569 -21.272 1.00 82.38 110 ASP A N 1
ATOM 857 C CA . ASP A 1 110 ? -1.671 4.474 -21.953 1.00 82.38 110 ASP A CA 1
ATOM 858 C C . ASP A 1 110 ? -0.300 4.929 -22.476 1.00 82.38 110 ASP A C 1
ATOM 860 O O . ASP A 1 110 ? 0.689 4.227 -22.324 1.00 82.38 110 ASP A O 1
ATOM 864 N N . GLY A 1 111 ? -0.190 6.172 -22.960 1.00 84.62 111 GLY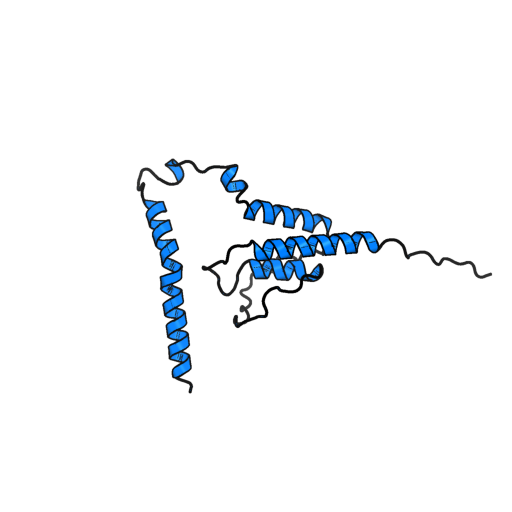 A N 1
ATOM 865 C CA . GLY A 1 111 ? 1.092 6.740 -23.397 1.00 84.62 111 GLY A CA 1
ATOM 866 C C . GLY A 1 111 ? 2.145 6.892 -22.289 1.00 84.62 111 GLY A C 1
ATOM 867 O O . GLY A 1 111 ? 3.331 6.969 -22.594 1.00 84.62 111 GLY A O 1
ATOM 868 N N . LEU A 1 112 ? 1.745 6.919 -21.010 1.00 84.94 112 LEU A N 1
ATOM 869 C CA . LEU A 1 112 ? 2.685 6.920 -19.882 1.00 84.94 112 LEU A CA 1
ATOM 870 C C . LEU A 1 112 ? 3.160 5.498 -19.550 1.00 84.94 112 LEU A C 1
ATOM 872 O O . LEU A 1 112 ? 4.321 5.310 -19.194 1.00 84.94 112 LEU A O 1
ATOM 876 N N . LEU A 1 113 ? 2.281 4.502 -19.703 1.00 86.12 113 LEU A N 1
ATOM 877 C CA . LEU A 1 113 ? 2.606 3.081 -19.527 1.00 86.12 113 LEU A CA 1
ATOM 878 C C . LEU A 1 113 ? 3.300 2.470 -20.752 1.00 86.12 113 LEU A C 1
ATOM 880 O O . LEU A 1 113 ? 3.909 1.410 -20.641 1.00 86.12 113 LEU A O 1
ATOM 884 N N . ARG A 1 114 ? 3.227 3.131 -21.909 1.00 89.12 114 ARG A N 1
ATOM 885 C CA . ARG A 1 114 ? 3.810 2.688 -23.179 1.00 89.12 114 ARG A CA 1
ATOM 886 C C . ARG A 1 114 ? 4.576 3.837 -23.831 1.00 89.12 114 ARG A C 1
ATOM 888 O O . ARG A 1 114 ? 4.059 4.488 -24.742 1.00 89.12 114 ARG A O 1
ATOM 895 N N . PRO A 1 115 ? 5.801 4.128 -23.356 1.00 88.50 115 PRO A N 1
ATOM 896 C CA . PRO A 1 115 ? 6.592 5.214 -23.914 1.00 88.50 115 PRO A CA 1
ATOM 897 C C . PRO A 1 115 ? 6.949 4.918 -25.375 1.00 88.50 115 PRO A C 1
ATOM 899 O O . PRO A 1 115 ? 7.274 3.785 -25.726 1.00 88.50 115 PRO A O 1
ATOM 902 N N . THR A 1 116 ? 6.976 5.951 -26.222 1.00 87.31 116 THR A N 1
ATOM 903 C CA . THR A 1 116 ? 7.225 5.821 -27.672 1.00 87.31 116 THR A CA 1
ATOM 904 C C . THR A 1 116 ? 8.525 5.083 -28.006 1.00 87.31 116 THR A C 1
ATOM 906 O O . THR A 1 116 ? 8.596 4.383 -29.010 1.00 87.31 116 THR A O 1
ATOM 909 N N . ALA A 1 117 ? 9.556 5.223 -27.167 1.00 87.38 117 ALA A N 1
ATOM 910 C CA . ALA A 1 117 ? 10.852 4.579 -27.374 1.00 87.38 117 ALA A CA 1
ATOM 911 C C . ALA A 1 117 ? 10.838 3.058 -27.117 1.00 87.38 117 ALA A C 1
ATOM 913 O O . ALA A 1 117 ? 11.680 2.347 -27.659 1.00 87.38 117 ALA A O 1
ATOM 914 N N . ALA A 1 118 ? 9.921 2.560 -26.282 1.00 87.44 118 ALA A N 1
ATOM 915 C CA . ALA A 1 118 ? 9.828 1.149 -25.913 1.00 87.44 118 ALA A CA 1
ATOM 916 C C . ALA A 1 118 ? 8.413 0.828 -25.385 1.00 87.44 118 ALA A C 1
ATOM 918 O O . ALA A 1 118 ? 8.194 0.868 -24.171 1.00 87.44 118 ALA A O 1
ATOM 919 N N . PRO A 1 119 ? 7.449 0.498 -26.266 1.00 89.25 119 PRO A N 1
ATOM 920 C CA . PRO A 1 119 ? 6.049 0.319 -25.870 1.00 89.25 119 PRO A CA 1
ATOM 921 C C . PRO A 1 119 ? 5.845 -0.840 -24.882 1.00 89.25 119 PRO A C 1
ATOM 923 O O . PRO A 1 119 ? 5.032 -0.726 -23.976 1.00 89.25 119 PRO A O 1
ATOM 926 N N . GLU A 1 120 ? 6.641 -1.907 -24.988 1.00 89.69 120 GLU A N 1
ATOM 927 C CA . GLU A 1 120 ? 6.551 -3.103 -24.130 1.00 89.69 120 GLU A CA 1
ATOM 928 C C . GLU A 1 120 ? 7.366 -2.989 -22.823 1.00 89.69 120 GLU A C 1
ATOM 930 O O . GLU A 1 120 ? 7.492 -3.959 -22.076 1.00 89.69 120 GLU A O 1
ATOM 935 N N . HIS A 1 121 ? 7.978 -1.832 -22.532 1.00 90.19 121 HIS A N 1
ATOM 936 C CA . HIS A 1 121 ? 8.933 -1.696 -21.423 1.00 90.19 121 HIS A CA 1
ATOM 937 C C . HIS A 1 121 ? 8.334 -2.088 -20.066 1.00 90.19 121 HIS A C 1
ATOM 939 O O . HIS A 1 121 ? 8.909 -2.902 -19.340 1.00 90.19 121 HIS A O 1
ATOM 945 N N . TYR A 1 122 ? 7.177 -1.519 -19.726 1.00 89.19 122 TYR A N 1
ATOM 946 C CA . TYR A 1 122 ? 6.529 -1.780 -18.446 1.00 89.19 122 TYR A CA 1
ATOM 947 C C . TYR A 1 122 ? 5.880 -3.167 -18.394 1.00 89.19 122 TYR A C 1
ATOM 949 O O . TYR A 1 122 ? 5.879 -3.774 -17.327 1.00 89.19 122 TYR A O 1
ATOM 957 N N . ASP A 1 123 ? 5.415 -3.708 -19.522 1.00 89.19 123 ASP A N 1
ATOM 958 C CA . ASP A 1 123 ? 4.854 -5.063 -19.597 1.00 89.19 123 ASP A CA 1
ATOM 959 C C . ASP A 1 123 ? 5.936 -6.124 -19.316 1.00 89.19 123 ASP A C 1
ATOM 961 O O . ASP A 1 123 ? 5.748 -7.025 -18.491 1.00 89.19 123 ASP A O 1
ATOM 965 N N . LEU A 1 124 ? 7.129 -5.957 -19.899 1.00 90.19 124 LEU A N 1
ATOM 966 C CA . LEU A 1 124 ? 8.300 -6.785 -19.596 1.00 90.19 124 LEU A CA 1
ATOM 967 C C . LEU A 1 124 ? 8.768 -6.613 -18.145 1.00 90.19 124 LEU A C 1
ATOM 969 O O . LEU A 1 124 ? 9.090 -7.601 -17.481 1.00 90.19 124 LEU A O 1
ATOM 973 N N . LEU A 1 125 ? 8.774 -5.376 -17.635 1.00 86.25 125 LEU A N 1
ATOM 974 C CA . LEU A 1 125 ? 9.129 -5.079 -16.246 1.00 86.25 125 LEU A CA 1
ATOM 975 C C . LEU A 1 125 ? 8.166 -5.770 -15.269 1.00 86.25 125 LEU A C 1
ATOM 977 O O . LEU A 1 125 ? 8.614 -6.410 -14.321 1.00 86.25 125 LEU A O 1
ATOM 981 N N . MET A 1 126 ? 6.855 -5.685 -15.508 1.00 84.12 126 MET A N 1
ATOM 982 C CA . MET A 1 126 ? 5.836 -6.351 -14.691 1.00 84.12 126 MET A CA 1
ATOM 983 C C . MET A 1 126 ? 5.989 -7.871 -14.737 1.00 84.12 126 MET A C 1
ATOM 985 O O . MET A 1 126 ? 5.902 -8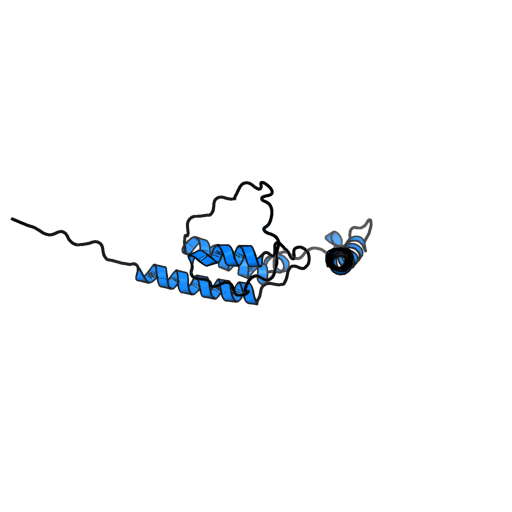.525 -13.697 1.00 84.12 126 MET A O 1
ATOM 989 N N . ALA A 1 127 ? 6.274 -8.441 -15.910 1.00 87.38 127 ALA A N 1
ATOM 990 C CA . ALA A 1 127 ? 6.535 -9.869 -16.047 1.00 87.38 127 ALA A CA 1
ATOM 991 C C . ALA A 1 127 ? 7.783 -10.309 -15.263 1.00 87.38 127 ALA A C 1
ATOM 993 O O . ALA A 1 127 ? 7.762 -11.357 -14.613 1.00 87.38 127 ALA A O 1
ATOM 994 N N . GLU A 1 128 ? 8.858 -9.517 -15.276 1.00 85.88 128 GLU A N 1
ATOM 995 C CA . GLU A 1 128 ? 10.059 -9.815 -14.492 1.00 85.88 128 GLU A CA 1
ATOM 996 C C . GLU A 1 128 ? 9.808 -9.649 -12.987 1.00 85.88 128 GLU A C 1
ATOM 998 O O . GLU A 1 128 ? 10.201 -10.510 -12.203 1.00 85.88 128 GLU A O 1
ATOM 1003 N N . ILE A 1 129 ? 9.071 -8.614 -12.573 1.00 81.94 129 ILE A N 1
ATOM 1004 C CA . ILE A 1 129 ? 8.681 -8.389 -11.173 1.00 81.94 129 ILE A CA 1
ATOM 1005 C C . ILE A 1 129 ? 7.800 -9.531 -10.654 1.00 81.94 129 ILE A C 1
ATOM 1007 O O . ILE A 1 129 ? 7.990 -9.976 -9.525 1.00 81.94 129 ILE A O 1
ATOM 1011 N N . ALA A 1 130 ? 6.881 -10.056 -11.466 1.00 75.44 130 ALA A N 1
ATOM 1012 C CA . ALA A 1 130 ? 6.061 -11.212 -11.105 1.00 75.44 130 ALA A CA 1
ATOM 1013 C C . ALA A 1 130 ? 6.886 -12.507 -10.970 1.00 75.44 130 ALA A C 1
ATOM 1015 O O . ALA A 1 130 ? 6.543 -13.384 -10.176 1.00 75.44 130 ALA A O 1
ATOM 1016 N N . ARG A 1 131 ? 7.997 -12.627 -11.709 1.00 77.06 131 ARG A N 1
ATOM 1017 C CA . ARG A 1 131 ? 8.938 -13.760 -11.620 1.00 77.06 131 ARG A CA 1
ATOM 1018 C C . ARG A 1 131 ? 9.950 -13.611 -10.482 1.00 77.06 131 ARG A C 1
ATOM 1020 O O . ARG A 1 131 ? 10.386 -14.618 -9.928 1.00 77.06 131 ARG A O 1
ATOM 1027 N N . ALA A 1 132 ? 10.305 -12.384 -10.108 1.00 68.94 132 ALA A N 1
ATOM 1028 C CA . ALA A 1 132 ? 11.274 -12.073 -9.060 1.00 68.94 132 ALA A CA 1
ATOM 1029 C C . ALA A 1 132 ? 11.019 -12.764 -7.701 1.00 68.94 132 ALA A C 1
ATOM 1031 O O . ALA A 1 132 ? 11.983 -13.315 -7.163 1.00 68.94 132 ALA A O 1
ATOM 1032 N N . PRO A 1 133 ? 9.785 -12.838 -7.143 1.00 63.38 133 PRO A N 1
ATOM 1033 C CA . PRO A 1 133 ? 9.557 -13.535 -5.875 1.00 63.38 133 PRO A CA 1
ATOM 1034 C C . PRO A 1 133 ? 9.878 -15.033 -5.947 1.00 63.38 133 PRO A C 1
ATOM 1036 O O . PRO A 1 133 ? 10.201 -15.627 -4.927 1.00 63.38 133 PRO A O 1
ATOM 1039 N N . GLN A 1 134 ? 9.860 -15.649 -7.133 1.00 59.53 134 GLN A N 1
ATOM 1040 C CA . GLN A 1 134 ?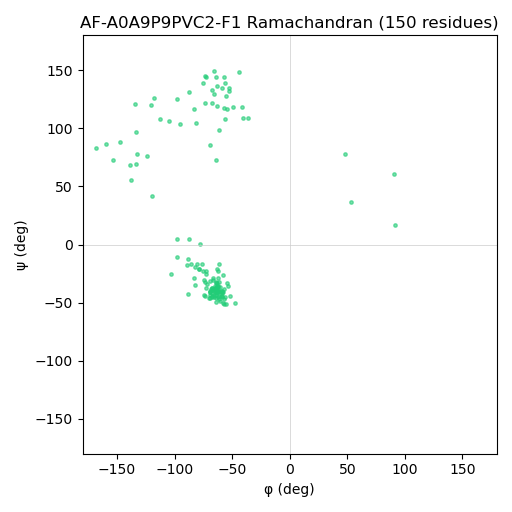 10.270 -17.045 -7.306 1.00 59.53 134 GLN A CA 1
ATOM 1041 C C . GLN A 1 134 ? 11.797 -17.212 -7.418 1.00 59.53 134 GLN A C 1
ATOM 1043 O O . GLN A 1 134 ? 12.299 -18.314 -7.208 1.00 59.53 134 GLN A O 1
ATOM 1048 N N . ARG A 1 135 ? 12.558 -16.155 -7.748 1.00 54.84 135 ARG A N 1
ATOM 1049 C CA . ARG A 1 135 ? 13.981 -16.262 -8.133 1.00 54.84 135 ARG A CA 1
ATOM 1050 C C . ARG A 1 135 ? 14.968 -16.195 -6.964 1.00 54.84 135 ARG A C 1
ATOM 1052 O O . ARG A 1 135 ? 15.905 -16.984 -6.926 1.00 54.84 135 ARG A O 1
ATOM 1059 N N . THR A 1 136 ? 14.769 -15.297 -6.006 1.00 57.62 136 THR A N 1
ATOM 1060 C CA . THR A 1 136 ? 15.714 -15.057 -4.892 1.00 57.62 136 THR A CA 1
ATOM 1061 C C . THR A 1 136 ? 15.265 -15.669 -3.568 1.00 57.62 136 THR A C 1
ATOM 1063 O O . THR A 1 136 ? 16.103 -16.031 -2.745 1.00 57.62 136 THR A O 1
ATOM 1066 N N . TRP A 1 137 ? 13.959 -15.865 -3.376 1.00 61.31 137 TRP A N 1
ATOM 1067 C CA . TRP A 1 137 ? 13.421 -16.573 -2.214 1.00 61.31 137 TRP A CA 1
ATOM 1068 C C . TRP A 1 137 ? 13.861 -18.043 -2.195 1.00 61.31 137 TRP A C 1
ATOM 1070 O O . TRP A 1 137 ? 14.431 -18.466 -1.196 1.00 61.31 137 TRP A O 1
ATOM 1080 N N . TRP A 1 138 ? 13.718 -18.780 -3.308 1.00 55.12 138 TRP A N 1
ATOM 1081 C CA . TRP A 1 138 ? 14.108 -20.196 -3.393 1.00 55.12 138 TRP A CA 1
ATOM 1082 C C . TRP A 1 138 ? 15.591 -20.436 -3.094 1.00 55.12 138 TRP A C 1
ATOM 1084 O O . TRP A 1 138 ? 15.918 -21.378 -2.375 1.00 55.12 138 TRP A O 1
ATOM 1094 N N . GLN A 1 139 ? 16.484 -19.584 -3.606 1.00 58.19 139 GLN A N 1
ATOM 1095 C CA . GLN A 1 139 ? 17.927 -19.693 -3.364 1.00 58.19 139 GLN A CA 1
ATOM 1096 C C . GLN A 1 139 ? 18.273 -19.413 -1.896 1.00 58.19 139 GLN A C 1
ATOM 1098 O O . GLN A 1 139 ? 18.974 -20.211 -1.279 1.00 58.19 139 GLN A O 1
ATOM 1103 N N . ALA A 1 140 ? 17.698 -18.361 -1.301 1.00 65.81 140 ALA A N 1
ATOM 1104 C CA . ALA A 1 140 ? 17.888 -18.040 0.114 1.00 65.81 140 ALA A CA 1
ATOM 1105 C C . ALA A 1 140 ? 17.318 -19.131 1.049 1.00 65.81 140 ALA A C 1
ATOM 1107 O O . ALA A 1 140 ? 17.939 -19.491 2.054 1.00 65.81 140 ALA A O 1
ATOM 1108 N N . THR A 1 141 ? 16.172 -19.735 0.709 1.00 59.50 141 THR A N 1
ATOM 1109 C CA . THR A 1 141 ? 15.658 -20.912 1.431 1.00 59.50 141 THR A CA 1
ATOM 1110 C C . THR A 1 141 ? 16.535 -22.147 1.231 1.00 59.50 141 THR A C 1
ATOM 1112 O O . THR A 1 141 ? 16.828 -22.831 2.205 1.00 59.50 141 THR A O 1
ATOM 1115 N N . LEU A 1 142 ? 17.033 -22.424 0.023 1.00 69.31 142 LEU A N 1
ATOM 1116 C CA . LEU A 1 142 ? 17.896 -23.583 -0.222 1.00 69.31 142 LEU A CA 1
ATOM 1117 C C . LEU A 1 142 ? 19.239 -23.461 0.522 1.00 69.31 142 LEU A C 1
ATOM 1119 O O . LEU A 1 142 ? 19.731 -24.438 1.084 1.00 69.31 142 LEU A O 1
ATOM 1123 N N . GLU A 1 143 ? 19.813 -22.260 0.594 1.00 64.62 143 GLU A N 1
ATOM 1124 C CA . GLU A 1 143 ? 21.042 -21.983 1.345 1.00 64.62 143 GLU A CA 1
ATOM 1125 C C . GLU A 1 143 ? 20.844 -22.074 2.862 1.00 64.62 143 GLU A C 1
ATOM 1127 O O . GLU A 1 143 ? 21.683 -22.660 3.558 1.00 64.62 143 GLU A O 1
ATOM 1132 N N . SER A 1 144 ? 19.719 -21.573 3.387 1.00 65.69 144 SER A N 1
ATOM 1133 C CA . SER A 1 144 ? 19.358 -21.773 4.801 1.00 65.69 144 SER A CA 1
ATOM 1134 C C . SER A 1 144 ? 19.115 -23.253 5.142 1.00 65.69 144 SER A C 1
ATOM 1136 O O . SER A 1 144 ? 19.465 -23.699 6.232 1.00 65.69 144 SER A O 1
ATOM 1138 N N . TRP A 1 145 ? 18.611 -24.064 4.206 1.00 64.44 145 TRP A N 1
ATOM 1139 C CA . TRP A 1 145 ? 18.434 -25.510 4.402 1.00 64.44 145 TRP A CA 1
ATOM 1140 C C . TRP A 1 145 ? 19.758 -26.273 4.335 1.00 64.44 145 TRP A C 1
ATOM 1142 O O . TRP A 1 145 ? 20.045 -27.113 5.188 1.00 64.44 145 TRP A O 1
ATOM 1152 N N . LYS A 1 146 ? 20.615 -25.941 3.367 1.00 66.50 146 LYS A N 1
ATOM 1153 C CA . LYS A 1 146 ? 21.949 -26.537 3.223 1.00 66.50 146 LYS A CA 1
ATOM 1154 C C . LYS A 1 146 ? 22.857 -26.206 4.408 1.00 66.50 146 LYS A C 1
ATOM 1156 O O . LYS A 1 146 ? 23.635 -27.046 4.852 1.00 66.50 146 LYS A O 1
ATOM 1161 N N . THR A 1 147 ? 22.756 -24.993 4.948 1.00 71.69 147 THR A N 1
ATOM 1162 C CA . THR A 1 147 ? 23.468 -24.619 6.175 1.00 71.69 147 THR A CA 1
ATOM 1163 C C . THR A 1 147 ? 22.939 -25.380 7.386 1.00 71.69 147 THR A C 1
ATOM 1165 O O . THR A 1 147 ? 23.757 -25.813 8.186 1.00 71.69 147 THR A O 1
ATOM 1168 N N . LYS A 1 148 ? 21.630 -25.637 7.493 1.00 69.88 148 LYS A N 1
ATOM 1169 C CA . LYS A 1 148 ? 21.040 -26.377 8.622 1.00 69.88 148 LYS A CA 1
ATOM 1170 C C . LYS A 1 148 ? 21.416 -27.867 8.658 1.00 69.88 148 LYS A C 1
ATOM 1172 O O . LYS A 1 148 ? 21.574 -28.409 9.741 1.00 69.88 148 LYS A O 1
ATOM 1177 N N . ILE A 1 149 ? 21.641 -28.506 7.506 1.00 68.94 149 ILE A N 1
ATOM 1178 C CA . ILE A 1 149 ? 22.108 -29.910 7.411 1.00 68.94 149 ILE A CA 1
ATOM 1179 C C . ILE A 1 149 ? 23.607 -30.050 7.743 1.00 68.94 149 ILE A C 1
ATOM 1181 O O . ILE A 1 149 ? 24.059 -31.109 8.154 1.00 68.94 149 ILE A O 1
ATOM 1185 N N . ARG A 1 150 ? 24.387 -28.973 7.603 1.00 67.94 150 ARG A N 1
ATOM 1186 C CA . ARG A 1 150 ? 25.823 -28.944 7.930 1.00 67.94 150 ARG A CA 1
ATOM 1187 C C . ARG A 1 150 ? 26.115 -28.867 9.440 1.00 67.94 150 ARG A C 1
ATOM 1189 O O . ARG A 1 150 ? 27.248 -29.120 9.834 1.00 67.94 150 ARG A O 1
ATOM 1196 N N . TRP A 1 151 ? 25.133 -28.496 10.264 1.00 55.62 151 TRP A N 1
ATOM 1197 C CA . TRP A 1 151 ? 25.281 -28.358 11.721 1.00 55.62 151 TRP A CA 1
ATOM 1198 C C . TRP A 1 151 ? 24.336 -29.296 12.494 1.00 55.62 151 TRP A C 1
ATOM 1200 O O . TRP A 1 151 ? 23.731 -28.889 13.485 1.00 55.62 151 TRP A O 1
ATOM 1210 N N . SER A 1 152 ? 24.212 -30.539 12.022 1.00 49.41 152 SER A N 1
ATOM 1211 C CA . SER A 1 152 ? 23.795 -31.701 12.815 1.00 49.41 152 SER A CA 1
ATOM 1212 C C . SER A 1 152 ? 24.879 -32.765 12.757 1.00 49.41 152 SER A C 1
ATOM 1214 O O . SER A 1 152 ? 25.623 -32.785 11.753 1.00 49.41 152 SER A O 1
#

Foldseek 3Di:
DDDDDDDDDDDPVVVLVLLVVLLVLLVVLLVLPDFDLVCNLDTVNVVSQVLSVVSPHDDPDDDDDDPDPDCPPDPPDPSPPDDSVVSVVVSVVSVCVSVVVVCVVDPDDLCVCQPPVGGCVNVVVVVVVVCVSVPVVVVVVVVVVVVVVVPD

Radius of gyration: 23.61 Å; Cα contacts (8 Å, |Δi|>4): 60; chains: 1; bounding box: 43×55×87 Å

pLDDT: mean 74.53, std 16.4, range [40.16, 94.44]

Solvent-accessible surface area (backbone atoms only — not comparable to full-atom values): 9685 Å² total; per-residue (Å²): 141,86,82,85,86,90,84,88,89,82,82,68,66,69,60,54,56,50,29,56,50,52,26,54,52,50,55,52,46,61,74,70,51,79,84,53,75,91,34,79,85,67,38,69,61,58,57,53,47,62,69,32,40,90,38,70,42,73,76,91,67,83,87,78,88,62,80,78,76,73,85,71,87,64,79,76,72,78,79,72,73,96,45,75,70,65,47,52,56,50,53,52,49,50,52,41,56,73,70,41,47,63,58,70,74,56,68,80,56,66,63,76,59,28,37,92,93,46,55,60,52,51,60,54,49,52,54,48,58,69,46,44,64,65,61,56,52,53,54,56,50,49,50,56,48,56,54,55,65,70,74,110

Mean predicted aligned error: 13.68 Å